Protein AF-A0A1Q7F5L0-F1 (afdb_monomer_lite)

Secondary structure (DSSP, 8-state):
----------HHHHHTS-HHHHHHHHHHHHHHHHHHHHHT-TTS---S-HHHHHHHHHHHHHHHHHHHTT-HHHHHHHHHHSPPP-

Foldseek 3Di:
DPPDPPPPDFLCVLLVHDPVLLVQLLVQLVVLLVVLVVLLPPVDPDPDDVVVSVVSNVVSVVLNVCSNNNPNVSSVVSSVPPDDDD

Sequence (86 aa):
MPDVEQVAGGPWDRAGVDRDAWYAARMMAVAIRETVRLALDPTSDNEASPHDHERLGEYADELVSAVENGDPETVAMLLRRAPRPS

pLDDT: mean 85.14, std 15.74, range [45.44, 98.38]

Structure (mmCIF, N/CA/C/O backbone):
data_AF-A0A1Q7F5L0-F1
#
_entry.id   AF-A0A1Q7F5L0-F1
#
loop_
_atom_site.group_PDB
_atom_site.id
_atom_site.type_symbol
_atom_site.label_atom_id
_atom_site.label_alt_id
_atom_site.label_comp_id
_atom_site.label_asym_id
_atom_site.label_entity_id
_atom_site.label_seq_id
_atom_site.pdbx_PDB_ins_code
_atom_site.Cartn_x
_atom_site.Cartn_y
_atom_site.Cartn_z
_atom_site.occupancy
_atom_site.B_iso_or_equiv
_atom_site.auth_seq_id
_atom_site.auth_comp_id
_atom_site.auth_asym_id
_atom_site.auth_atom_id
_atom_site.pdbx_PDB_model_num
ATOM 1 N N . MET A 1 1 ? 24.944 24.377 -21.958 1.00 48.25 1 MET A N 1
ATOM 2 C CA . MET A 1 1 ? 23.736 23.828 -21.313 1.00 48.25 1 MET A CA 1
ATOM 3 C C . MET A 1 1 ? 24.190 23.295 -19.973 1.00 48.25 1 MET A C 1
ATOM 5 O O . MET A 1 1 ? 25.141 22.522 -20.003 1.00 48.25 1 MET A O 1
ATOM 9 N N . PRO A 1 2 ? 23.669 23.759 -18.828 1.00 45.44 2 PRO A N 1
ATOM 10 C CA . PRO A 1 2 ? 24.004 23.101 -17.577 1.00 45.44 2 PRO A CA 1
ATOM 11 C C . PRO A 1 2 ? 23.379 21.703 -17.623 1.00 45.44 2 PRO A C 1
ATOM 13 O O . PRO A 1 2 ? 22.209 21.571 -17.991 1.00 45.44 2 PRO A O 1
ATOM 16 N N . ASP A 1 3 ? 24.191 20.684 -17.347 1.00 48.78 3 ASP A N 1
ATOM 17 C CA . ASP A 1 3 ? 23.739 19.312 -17.133 1.00 48.78 3 ASP A CA 1
ATOM 18 C C . ASP A 1 3 ? 22.633 19.346 -16.082 1.00 48.78 3 ASP A C 1
ATOM 20 O O . ASP A 1 3 ? 22.858 19.704 -14.925 1.00 48.78 3 ASP A O 1
ATOM 24 N N . VAL A 1 4 ? 21.414 19.042 -16.515 1.00 59.06 4 VAL A N 1
ATOM 25 C CA . VAL A 1 4 ? 20.314 18.767 -15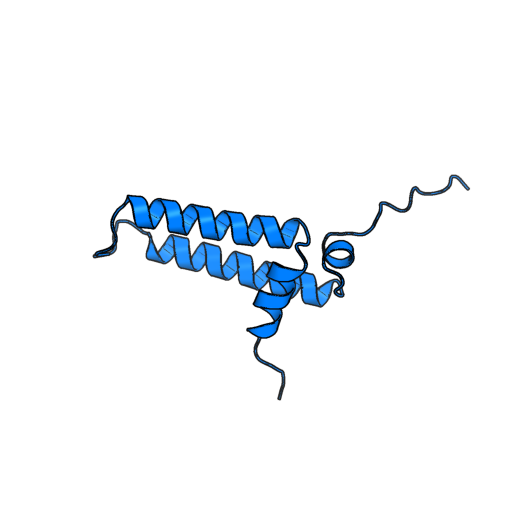.603 1.00 59.06 4 VAL A CA 1
ATOM 26 C C . VAL A 1 4 ? 20.735 17.490 -14.893 1.00 59.06 4 VAL A C 1
ATOM 28 O O . VAL A 1 4 ? 20.862 16.459 -15.554 1.00 59.06 4 VAL A O 1
ATOM 31 N N . GLU A 1 5 ? 21.015 17.557 -13.589 1.00 47.62 5 GLU A N 1
ATOM 32 C CA . GLU A 1 5 ? 21.137 16.362 -12.756 1.00 47.62 5 GLU A CA 1
ATOM 33 C C . GLU A 1 5 ? 19.924 15.484 -13.068 1.00 47.62 5 GLU A C 1
ATOM 35 O O . GLU A 1 5 ? 18.789 15.815 -12.717 1.00 47.62 5 GLU A O 1
ATOM 40 N N . GLN A 1 6 ? 20.150 14.400 -13.814 1.00 50.25 6 GLN A N 1
ATOM 41 C CA . GLN A 1 6 ? 19.166 13.349 -13.985 1.00 50.25 6 GLN A CA 1
ATOM 42 C C . GLN A 1 6 ? 18.963 12.786 -12.589 1.00 50.25 6 GLN A C 1
ATOM 44 O O . GLN A 1 6 ? 19.774 11.993 -12.112 1.00 50.25 6 GLN A O 1
ATOM 49 N N . VAL A 1 7 ? 17.934 13.285 -11.904 1.00 54.53 7 VAL A N 1
ATOM 50 C CA . VAL A 1 7 ? 17.512 12.777 -10.606 1.00 54.53 7 VAL A CA 1
ATOM 51 C C . VAL A 1 7 ? 17.363 11.276 -10.790 1.00 54.53 7 VAL A C 1
ATOM 53 O O . VAL A 1 7 ? 16.559 10.828 -11.610 1.00 54.53 7 VAL A O 1
ATOM 56 N N . ALA A 1 8 ? 18.225 10.524 -10.107 1.00 58.75 8 ALA A N 1
ATOM 57 C CA . ALA A 1 8 ? 18.221 9.074 -10.129 1.00 58.75 8 ALA A CA 1
ATOM 58 C C . ALA A 1 8 ? 16.783 8.576 -9.929 1.00 58.75 8 ALA A C 1
ATOM 60 O O . ALA A 1 8 ? 16.034 9.147 -9.136 1.00 58.75 8 ALA A O 1
ATOM 61 N N . GLY A 1 9 ? 16.421 7.568 -10.719 1.00 75.81 9 GLY A N 1
ATOM 62 C CA . GLY A 1 9 ? 15.058 7.145 -11.012 1.00 75.81 9 GLY A CA 1
ATOM 63 C C . GLY A 1 9 ? 14.046 7.124 -9.860 1.00 75.81 9 GLY A C 1
ATOM 64 O O . GLY A 1 9 ? 14.376 6.956 -8.685 1.00 75.81 9 GLY A O 1
ATOM 65 N N . GLY A 1 10 ? 12.771 7.279 -10.220 1.00 91.12 10 GLY A N 1
ATOM 66 C CA . GLY A 1 10 ? 11.662 7.309 -9.270 1.00 91.12 10 GLY A CA 1
ATOM 67 C C . GLY A 1 10 ? 11.442 5.968 -8.553 1.00 91.12 10 GLY A C 1
ATOM 68 O O . GLY A 1 10 ? 12.135 4.981 -8.802 1.00 91.12 10 GLY A O 1
ATOM 69 N N . PRO A 1 11 ? 10.445 5.878 -7.659 1.00 94.75 11 PRO A N 1
ATOM 70 C CA . PRO A 1 11 ? 10.100 4.626 -6.977 1.00 94.75 11 PRO A CA 1
ATOM 71 C C . PRO A 1 11 ? 9.860 3.435 -7.924 1.00 94.75 11 PRO A C 1
ATOM 73 O O . PRO A 1 11 ? 10.179 2.305 -7.574 1.00 94.75 11 PRO A O 1
ATOM 76 N N . TRP A 1 12 ? 9.359 3.686 -9.136 1.00 95.81 12 TRP A N 1
ATOM 77 C CA . TRP A 1 12 ? 9.193 2.671 -10.183 1.00 95.81 12 TRP A CA 1
ATOM 78 C C . TRP A 1 12 ? 10.531 2.104 -10.681 1.00 95.81 12 TRP A C 1
ATOM 80 O O . TRP A 1 12 ? 10.653 0.892 -10.843 1.00 95.81 12 TRP A O 1
ATOM 90 N N . ASP A 1 13 ? 11.558 2.947 -10.831 1.00 96.00 13 ASP A N 1
ATOM 91 C CA . ASP A 1 13 ? 12.891 2.518 -11.261 1.00 96.00 13 ASP A CA 1
ATOM 92 C C . ASP A 1 13 ? 13.554 1.651 -10.183 1.00 96.00 13 ASP A C 1
ATOM 94 O O . ASP A 1 13 ? 14.147 0.619 -10.494 1.00 96.00 13 ASP A O 1
ATOM 98 N N . ARG A 1 14 ? 13.384 2.013 -8.901 1.00 95.69 14 ARG A N 1
ATOM 99 C CA . ARG A 1 14 ? 13.830 1.184 -7.765 1.00 95.69 14 ARG A CA 1
ATOM 100 C C . ARG A 1 14 ? 13.105 -0.158 -7.707 1.00 95.69 14 ARG A C 1
ATOM 102 O O . ARG A 1 14 ? 13.748 -1.179 -7.484 1.00 95.69 14 ARG A O 1
ATOM 109 N N . ALA A 1 15 ? 11.798 -0.155 -7.958 1.00 96.06 15 ALA A N 1
ATOM 110 C CA . ALA A 1 15 ? 10.977 -1.360 -7.987 1.00 96.06 15 ALA A CA 1
ATOM 111 C C . ALA A 1 15 ? 11.219 -2.238 -9.230 1.00 96.06 15 ALA A C 1
ATOM 113 O O . ALA A 1 15 ? 10.746 -3.374 -9.271 1.00 96.06 15 ALA A O 1
ATOM 114 N N . GLY A 1 16 ? 11.937 -1.733 -10.240 1.00 95.94 16 GLY A N 1
ATOM 115 C CA . GLY A 1 16 ? 12.210 -2.451 -11.484 1.00 95.94 16 GLY A CA 1
ATOM 116 C C . GLY A 1 16 ? 10.968 -2.662 -12.357 1.00 95.94 16 GLY A C 1
ATOM 117 O O . GLY A 1 16 ? 10.888 -3.662 -13.070 1.00 95.94 16 GLY A O 1
ATOM 118 N N . VAL A 1 17 ? 9.993 -1.752 -12.287 1.00 95.31 17 VAL A N 1
ATOM 119 C CA . VAL A 1 17 ? 8.744 -1.805 -13.065 1.00 95.31 17 VAL A CA 1
ATOM 120 C C . VAL A 1 17 ? 8.510 -0.494 -13.811 1.00 95.31 17 VAL A C 1
ATOM 122 O O . VAL A 1 17 ? 9.117 0.530 -13.500 1.00 95.31 17 VAL A O 1
ATOM 125 N N . ASP A 1 18 ? 7.608 -0.501 -14.792 1.00 95.62 18 ASP A N 1
ATOM 126 C CA . ASP A 1 18 ? 7.161 0.745 -15.404 1.00 95.62 18 ASP A CA 1
ATOM 127 C C . ASP A 1 18 ? 6.323 1.593 -14.427 1.00 95.62 18 ASP A C 1
ATOM 129 O O . ASP A 1 18 ? 5.823 1.133 -13.392 1.00 95.62 18 ASP A O 1
ATOM 133 N N . ARG A 1 19 ? 6.182 2.876 -14.759 1.00 95.00 19 ARG A N 1
ATOM 134 C CA . ARG A 1 19 ? 5.506 3.856 -13.907 1.00 95.00 19 ARG A CA 1
ATOM 135 C C . ARG A 1 19 ? 4.025 3.537 -13.685 1.00 95.00 19 ARG A C 1
ATOM 137 O O . ARG A 1 19 ? 3.521 3.819 -12.596 1.00 95.00 19 ARG A O 1
ATOM 144 N N . ASP A 1 20 ? 3.347 2.957 -14.672 1.00 95.62 20 ASP A N 1
ATOM 145 C CA . ASP A 1 20 ? 1.919 2.644 -14.591 1.00 95.62 20 ASP A CA 1
ATOM 146 C C . ASP A 1 20 ? 1.689 1.420 -13.697 1.00 95.62 20 ASP A C 1
ATOM 148 O O . ASP A 1 20 ? 0.804 1.433 -12.839 1.00 95.62 20 ASP A O 1
ATOM 152 N N . ALA A 1 21 ? 2.545 0.403 -13.810 1.00 95.56 21 ALA A N 1
ATOM 153 C CA . ALA A 1 21 ? 2.569 -0.753 -12.924 1.00 95.56 21 ALA A CA 1
ATOM 154 C C . ALA A 1 21 ? 2.854 -0.342 -11.471 1.00 95.56 21 ALA A C 1
ATOM 156 O O . ALA A 1 21 ? 2.138 -0.754 -10.554 1.00 95.56 21 ALA A O 1
ATOM 157 N N . TRP A 1 22 ? 3.839 0.530 -11.239 1.00 97.06 22 TRP A N 1
ATOM 158 C CA . TRP A 1 22 ? 4.075 1.085 -9.903 1.00 97.06 22 TRP A CA 1
ATOM 159 C C . TRP A 1 22 ? 2.859 1.863 -9.379 1.00 97.06 22 TRP A C 1
ATOM 161 O O . TRP A 1 22 ? 2.464 1.694 -8.223 1.00 97.06 22 TRP A O 1
ATOM 171 N N . TYR A 1 23 ? 2.219 2.681 -10.220 1.00 95.88 23 TYR A N 1
ATOM 172 C CA . TYR A 1 23 ? 1.033 3.439 -9.823 1.00 95.88 23 TYR A CA 1
ATOM 173 C C . TYR A 1 23 ? -0.145 2.519 -9.466 1.00 95.88 23 TYR A C 1
ATOM 175 O O . TYR A 1 23 ? -0.834 2.758 -8.473 1.00 95.88 23 TYR A O 1
ATOM 183 N N . ALA A 1 24 ? -0.341 1.428 -10.209 1.00 96.44 24 ALA A N 1
ATOM 184 C CA . ALA A 1 24 ? -1.336 0.408 -9.892 1.00 96.44 24 ALA A CA 1
ATOM 185 C C . ALA A 1 24 ? -1.050 -0.273 -8.541 1.00 96.44 24 ALA A C 1
ATOM 187 O O . ALA A 1 24 ? -1.957 -0.401 -7.715 1.00 96.44 24 ALA A O 1
ATOM 188 N N . ALA A 1 25 ? 0.209 -0.647 -8.274 1.00 97.06 25 ALA A N 1
ATOM 189 C CA . ALA A 1 25 ? 0.640 -1.162 -6.970 1.00 97.06 25 ALA A CA 1
ATOM 190 C C . ALA A 1 25 ? 0.343 -0.166 -5.841 1.00 97.06 25 ALA A C 1
ATOM 192 O O . ALA A 1 25 ? -0.225 -0.540 -4.813 1.00 97.06 25 ALA A O 1
ATOM 193 N N . ARG A 1 26 ? 0.637 1.119 -6.058 1.00 97.56 26 ARG A N 1
ATOM 194 C CA . ARG A 1 26 ? 0.356 2.184 -5.089 1.00 97.56 26 ARG A CA 1
ATOM 195 C C . ARG A 1 26 ? -1.137 2.323 -4.802 1.00 97.56 26 ARG A C 1
ATOM 197 O O . ARG A 1 26 ? -1.524 2.404 -3.639 1.00 97.56 26 ARG A O 1
ATOM 204 N N . MET A 1 27 ? -1.977 2.315 -5.835 1.00 97.44 27 MET A N 1
ATOM 205 C CA . MET A 1 27 ? -3.433 2.377 -5.674 1.00 97.44 27 MET A CA 1
ATOM 206 C C . MET A 1 27 ? -3.975 1.179 -4.887 1.00 97.44 27 MET A C 1
ATOM 208 O O . MET A 1 27 ? -4.819 1.362 -4.011 1.00 97.44 27 MET A O 1
ATOM 212 N N . MET A 1 28 ? -3.457 -0.029 -5.135 1.00 96.44 28 MET A N 1
ATOM 213 C CA . MET A 1 28 ? -3.826 -1.221 -4.365 1.00 96.44 28 MET A CA 1
ATOM 214 C C . MET A 1 28 ? -3.414 -1.112 -2.891 1.00 96.44 28 MET A C 1
ATOM 216 O O . MET A 1 28 ? -4.229 -1.400 -2.018 1.00 96.44 28 MET A O 1
ATOM 220 N N . ALA A 1 29 ? -2.190 -0.660 -2.597 1.00 97.25 29 ALA A N 1
ATOM 221 C CA . ALA A 1 29 ? -1.722 -0.484 -1.220 1.00 97.25 29 ALA A CA 1
ATOM 222 C C . ALA A 1 29 ? -2.576 0.533 -0.443 1.00 97.25 29 ALA A C 1
ATOM 224 O O . ALA A 1 29 ? -2.990 0.263 0.684 1.00 97.25 29 ALA A O 1
ATOM 225 N N . VAL A 1 30 ? -2.910 1.670 -1.066 1.00 97.44 30 VAL A N 1
ATOM 226 C CA . VAL A 1 30 ? -3.80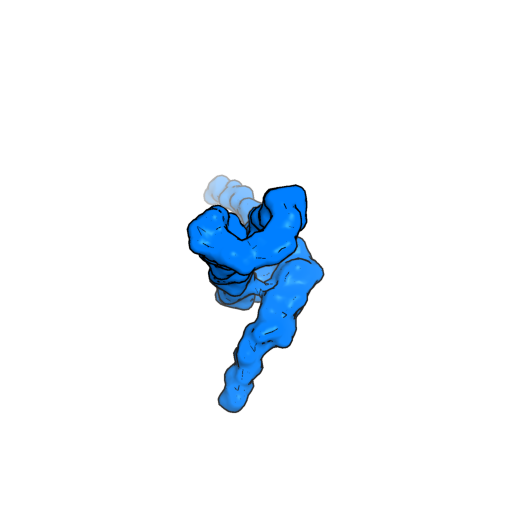2 2.675 -0.462 1.00 97.44 30 VAL A CA 1
ATOM 227 C C . VAL A 1 30 ? -5.198 2.099 -0.225 1.00 97.44 30 VAL A C 1
ATOM 229 O O . VAL A 1 30 ? -5.748 2.277 0.858 1.00 97.44 30 VAL A O 1
ATOM 232 N N . ALA A 1 31 ? -5.760 1.366 -1.190 1.00 95.50 31 ALA A N 1
ATOM 233 C CA . ALA A 1 31 ? -7.073 0.744 -1.032 1.00 95.50 31 ALA A CA 1
ATOM 234 C C . ALA A 1 31 ? -7.103 -0.278 0.120 1.00 95.50 31 ALA A C 1
ATOM 236 O O . ALA A 1 31 ? -8.065 -0.307 0.888 1.00 95.50 31 ALA A O 1
ATOM 237 N N . ILE A 1 32 ? -6.040 -1.077 0.281 1.00 93.88 32 ILE A N 1
ATOM 238 C CA . ILE A 1 32 ? -5.886 -2.000 1.416 1.00 93.88 32 ILE A CA 1
ATOM 239 C C . ILE A 1 32 ? -5.873 -1.219 2.730 1.00 93.88 32 ILE A C 1
ATOM 241 O O . ILE A 1 32 ? -6.626 -1.563 3.636 1.00 93.88 32 ILE A O 1
ATOM 245 N N . ARG A 1 33 ? -5.084 -0.143 2.825 1.00 95.25 33 ARG A N 1
ATOM 246 C CA . ARG A 1 33 ? -5.009 0.684 4.035 1.00 95.25 33 ARG A CA 1
ATOM 247 C C . ARG A 1 33 ? -6.351 1.277 4.435 1.00 95.25 33 ARG A C 1
ATOM 249 O O . ARG A 1 33 ? -6.732 1.181 5.598 1.00 95.25 33 ARG A O 1
ATOM 256 N N . GLU A 1 34 ? -7.080 1.862 3.491 1.00 93.62 34 GLU A N 1
ATOM 257 C CA . GLU A 1 34 ? -8.405 2.415 3.784 1.00 93.62 34 GLU A CA 1
ATOM 258 C C . GLU A 1 34 ? -9.400 1.314 4.184 1.00 93.62 34 GLU A C 1
ATOM 260 O O . GLU A 1 34 ? -10.172 1.493 5.122 1.00 93.62 34 GLU A O 1
ATOM 265 N N . THR A 1 35 ? -9.331 0.138 3.551 1.00 90.44 35 THR A N 1
ATOM 266 C CA . THR A 1 35 ? -10.168 -1.017 3.923 1.00 90.44 35 THR A CA 1
ATOM 267 C C . THR A 1 35 ? -9.865 -1.508 5.337 1.00 90.44 35 THR A C 1
ATOM 269 O O . THR A 1 35 ? -10.789 -1.772 6.103 1.00 90.44 35 THR A O 1
ATOM 272 N N . VAL A 1 36 ? -8.583 -1.602 5.704 1.00 90.50 36 VAL A N 1
ATOM 273 C CA . VAL A 1 36 ? -8.163 -1.962 7.064 1.00 90.50 36 VAL A CA 1
ATOM 274 C C . VAL A 1 36 ? -8.714 -0.942 8.055 1.00 90.50 36 VAL A C 1
ATOM 276 O O . VAL A 1 36 ? -9.397 -1.331 8.989 1.00 90.50 36 VAL A O 1
ATOM 279 N N . ARG A 1 37 ? -8.525 0.360 7.821 1.00 87.56 37 ARG A N 1
ATOM 280 C CA . ARG A 1 37 ? -9.023 1.411 8.725 1.00 87.56 37 ARG A CA 1
ATOM 281 C C . ARG A 1 37 ? -10.537 1.368 8.930 1.00 87.56 37 ARG A C 1
ATOM 283 O O . ARG A 1 37 ? -10.986 1.568 10.051 1.00 87.56 37 ARG A O 1
ATOM 290 N N . LEU A 1 38 ? -11.306 1.067 7.882 1.00 84.06 38 LEU A N 1
ATOM 291 C CA . LEU A 1 38 ? -12.755 0.866 7.994 1.00 84.06 38 LEU A CA 1
ATOM 292 C C . LEU A 1 38 ? -13.107 -0.368 8.838 1.00 84.06 38 LEU A C 1
ATOM 294 O O . LEU A 1 38 ? -14.056 -0.329 9.611 1.00 84.06 38 LEU A O 1
ATOM 298 N N . ALA A 1 39 ? -12.354 -1.462 8.706 1.00 79.50 39 ALA A N 1
ATOM 299 C CA . ALA A 1 39 ? -12.580 -2.685 9.479 1.00 79.50 39 ALA A CA 1
ATOM 300 C C . ALA A 1 39 ? -12.153 -2.563 10.954 1.00 79.50 39 ALA A C 1
ATOM 302 O O . ALA A 1 39 ? -12.665 -3.286 11.806 1.00 79.50 39 ALA A O 1
ATOM 303 N N . LEU A 1 40 ? -11.213 -1.665 11.248 1.00 78.06 40 LEU A N 1
ATOM 304 C CA . LEU A 1 40 ? -10.748 -1.351 12.599 1.00 78.06 40 LEU A CA 1
ATOM 305 C C . LEU A 1 40 ? -11.597 -0.270 13.289 1.00 78.06 40 LEU A C 1
ATOM 307 O O . LEU A 1 40 ? -11.259 0.157 14.391 1.00 78.06 40 LEU A O 1
ATOM 311 N N . ASP A 1 41 ? -12.676 0.201 12.654 1.00 73.12 41 ASP A N 1
ATOM 312 C CA . ASP A 1 41 ? -13.564 1.195 13.249 1.00 73.12 41 ASP A CA 1
ATOM 313 C C . ASP A 1 41 ? -14.171 0.635 14.557 1.00 73.12 41 ASP A C 1
ATOM 315 O O . ASP A 1 41 ? -14.836 -0.410 14.527 1.00 73.12 41 ASP A O 1
ATOM 319 N N . PRO A 1 42 ? -13.977 1.310 15.708 1.00 60.31 42 PRO A N 1
ATOM 320 C CA . PRO A 1 42 ? -14.438 0.854 17.022 1.00 60.31 42 PRO A CA 1
ATOM 321 C C . PRO A 1 42 ? -15.967 0.757 17.160 1.00 60.31 42 PRO A C 1
ATOM 323 O O . PRO A 1 42 ? -16.459 0.310 18.192 1.00 60.31 42 PRO A O 1
ATOM 326 N N . THR A 1 43 ? -16.732 1.181 16.150 1.00 66.88 43 THR A N 1
ATOM 327 C CA . THR A 1 43 ? -18.186 0.967 16.074 1.00 66.88 43 THR A CA 1
ATOM 328 C C . THR A 1 43 ? -18.583 -0.440 15.616 1.00 66.88 43 THR A C 1
ATOM 330 O O . THR A 1 43 ? -19.762 -0.793 15.684 1.00 66.88 43 THR A O 1
ATOM 333 N N . SER A 1 44 ? -17.626 -1.248 15.157 1.00 62.69 44 SER A N 1
ATOM 334 C CA . SER A 1 44 ? -17.850 -2.639 14.769 1.00 62.69 44 SER A CA 1
ATOM 335 C C . SER A 1 44 ? -17.723 -3.581 15.975 1.00 62.69 44 SER A C 1
ATOM 337 O O . SER A 1 44 ? -16.834 -3.403 16.805 1.00 62.69 44 SER A O 1
ATOM 339 N N . ASP A 1 45 ? -18.589 -4.601 16.067 1.00 67.25 45 ASP A N 1
ATOM 340 C CA . ASP A 1 45 ? -18.452 -5.757 16.982 1.00 67.25 45 ASP A CA 1
ATOM 341 C C . ASP A 1 45 ? -17.234 -6.613 16.564 1.00 67.25 45 ASP A C 1
ATOM 343 O O . ASP A 1 45 ? -17.342 -7.777 16.177 1.00 67.25 45 ASP A O 1
ATOM 347 N N . ASN A 1 46 ? -16.053 -6.003 16.532 1.00 69.31 46 ASN A N 1
ATOM 348 C CA . ASN A 1 46 ? -14.830 -6.637 16.087 1.00 69.31 46 ASN A CA 1
ATOM 349 C C . ASN A 1 46 ? -14.200 -7.378 17.270 1.00 69.31 46 ASN A C 1
ATOM 351 O O . ASN A 1 46 ? -13.734 -6.769 18.229 1.00 69.31 46 ASN A O 1
ATOM 355 N N . GLU A 1 47 ? -14.203 -8.708 17.191 1.00 74.06 47 GLU A N 1
ATOM 356 C CA . GLU A 1 47 ? -13.684 -9.603 18.233 1.00 74.06 47 GLU A CA 1
ATOM 357 C C . GLU A 1 47 ? -12.151 -9.545 18.387 1.00 74.06 47 GLU A C 1
ATOM 359 O O . GLU A 1 47 ? -11.608 -10.108 19.340 1.00 74.06 47 GLU A O 1
ATOM 364 N N . ALA A 1 48 ? -11.434 -8.895 17.461 1.00 74.81 48 ALA A N 1
ATOM 365 C CA . ALA A 1 48 ? -9.988 -8.737 17.562 1.00 74.81 48 ALA A CA 1
ATOM 366 C C . ALA A 1 48 ? -9.609 -7.743 18.670 1.00 74.81 48 ALA A C 1
ATOM 368 O O . ALA A 1 48 ? -10.315 -6.770 18.940 1.00 74.81 48 ALA A O 1
ATOM 369 N N . SER A 1 49 ? -8.474 -7.992 19.327 1.00 82.38 49 SER A N 1
ATOM 370 C CA . SER A 1 49 ? -8.033 -7.126 20.416 1.00 82.38 49 SER A CA 1
ATOM 371 C C . SER A 1 49 ? -7.614 -5.744 19.885 1.00 82.38 49 SER A C 1
ATOM 373 O O . SER A 1 49 ? -7.129 -5.650 18.754 1.00 82.38 49 SER A O 1
ATOM 375 N N . PRO A 1 50 ? -7.698 -4.672 20.696 1.00 81.56 50 PRO A N 1
ATOM 376 C CA . PRO A 1 50 ? -7.213 -3.347 20.294 1.00 81.56 50 PRO A CA 1
ATOM 377 C C . PRO A 1 50 ? -5.748 -3.345 19.830 1.00 81.56 50 PRO A C 1
ATOM 379 O O . PRO A 1 50 ? -5.381 -2.624 18.912 1.00 81.56 50 PRO A O 1
ATOM 382 N N . HIS A 1 51 ? -4.914 -4.208 20.416 1.00 85.81 51 HIS A N 1
ATOM 383 C CA . HIS A 1 51 ? -3.519 -4.374 20.011 1.00 85.81 51 HIS A CA 1
ATOM 384 C C . HIS A 1 51 ? -3.386 -5.000 18.611 1.00 85.81 51 HIS A C 1
ATOM 386 O O . HIS A 1 51 ? -2.502 -4.630 17.839 1.00 85.81 51 HIS A O 1
ATOM 392 N N . ASP A 1 52 ? -4.266 -5.940 18.252 1.00 86.56 52 ASP A N 1
ATOM 393 C CA . ASP A 1 52 ? -4.294 -6.491 16.894 1.00 86.56 52 ASP A CA 1
ATOM 394 C C . ASP A 1 52 ? -4.745 -5.432 15.885 1.00 86.56 52 ASP A C 1
ATOM 396 O O . ASP A 1 52 ? -4.219 -5.387 14.772 1.00 86.56 52 ASP A O 1
ATOM 400 N N . HIS A 1 53 ? -5.674 -4.553 16.278 1.00 85.94 53 HIS A N 1
ATOM 401 C CA . HIS A 1 53 ? -6.093 -3.414 15.460 1.00 85.94 53 HIS A CA 1
ATOM 402 C C . HIS A 1 53 ? -4.934 -2.453 15.201 1.00 85.94 53 HIS A C 1
ATOM 404 O O . HIS A 1 53 ? -4.644 -2.153 14.045 1.00 85.94 53 HIS A O 1
ATOM 410 N N . GLU A 1 54 ? -4.230 -2.022 16.248 1.00 87.88 54 GLU A N 1
ATOM 411 C CA . GLU A 1 54 ? -3.047 -1.159 16.125 1.00 87.88 54 GLU A CA 1
ATOM 412 C C . GLU A 1 54 ? -2.010 -1.775 15.179 1.00 87.88 54 GLU A C 1
ATOM 414 O O . GLU A 1 54 ? -1.612 -1.148 14.197 1.00 87.88 54 GLU A O 1
ATOM 419 N N . ARG A 1 55 ? -1.671 -3.052 15.391 1.00 90.75 55 ARG A N 1
ATOM 420 C CA . ARG A 1 55 ? -0.700 -3.770 14.560 1.00 90.75 55 ARG A CA 1
ATOM 421 C C . ARG A 1 55 ? -1.135 -3.893 13.096 1.00 90.75 55 ARG A C 1
ATOM 423 O O . ARG A 1 55 ? -0.302 -3.817 12.194 1.00 90.75 55 ARG A O 1
ATOM 430 N N . LEU A 1 56 ? -2.424 -4.111 12.839 1.00 90.56 56 LEU A N 1
ATOM 431 C CA . LEU A 1 56 ? -2.971 -4.155 11.479 1.00 90.56 56 LEU A CA 1
ATOM 432 C C . LEU A 1 56 ? -2.917 -2.779 10.806 1.00 90.56 56 LEU A C 1
ATOM 434 O O . LEU A 1 56 ? -2.613 -2.701 9.614 1.00 90.56 56 LEU A O 1
ATOM 438 N N . GLY A 1 57 ? -3.180 -1.709 11.558 1.00 91.81 57 GLY A N 1
ATOM 439 C CA . GLY A 1 57 ? -3.035 -0.333 11.088 1.00 91.81 57 GLY A CA 1
ATOM 440 C C . GLY A 1 57 ? -1.593 -0.008 10.699 1.00 91.81 57 GLY A C 1
ATOM 441 O O . GLY A 1 57 ? -1.354 0.444 9.579 1.00 91.81 57 GLY A O 1
ATOM 442 N N . GLU A 1 58 ? -0.637 -0.322 11.576 1.00 94.94 58 GLU A N 1
ATOM 443 C CA . GLU A 1 58 ? 0.801 -0.148 11.330 1.00 94.94 58 GLU A CA 1
ATOM 444 C C . GLU A 1 58 ? 1.254 -0.904 10.080 1.00 94.94 58 GLU A C 1
ATOM 446 O O . GLU A 1 58 ? 1.856 -0.319 9.182 1.00 94.94 58 GLU A O 1
ATOM 451 N N . TYR A 1 59 ? 0.882 -2.183 9.965 1.00 94.44 59 TYR A N 1
ATOM 452 C CA . TYR A 1 59 ? 1.213 -2.992 8.794 1.00 94.44 59 TYR A CA 1
ATOM 453 C C . TYR A 1 59 ? 0.678 -2.380 7.489 1.00 94.44 59 TYR A C 1
ATOM 455 O O . TYR A 1 59 ? 1.347 -2.400 6.454 1.00 94.44 59 TYR A O 1
ATOM 463 N N . ALA A 1 60 ? -0.534 -1.822 7.516 1.00 95.50 60 ALA A N 1
ATOM 464 C CA . ALA A 1 60 ? -1.121 -1.194 6.342 1.00 95.50 60 ALA A CA 1
ATOM 465 C C . ALA A 1 60 ? -0.422 0.123 5.954 1.00 95.50 60 ALA A C 1
ATOM 467 O O . ALA A 1 60 ? -0.292 0.423 4.763 1.00 95.50 60 ALA A O 1
ATOM 468 N N . ASP A 1 61 ? 0.049 0.895 6.934 1.00 96.75 61 ASP A N 1
ATOM 469 C CA . ASP A 1 61 ? 0.859 2.092 6.700 1.00 96.75 61 ASP A CA 1
ATOM 470 C C . ASP A 1 61 ? 2.253 1.725 6.151 1.00 96.75 61 ASP A C 1
ATOM 472 O O . ASP A 1 61 ? 2.722 2.332 5.181 1.00 96.75 61 ASP A O 1
ATOM 476 N N . GLU A 1 62 ? 2.882 0.677 6.693 1.00 97.81 62 GLU A N 1
ATOM 477 C CA . GLU A 1 62 ? 4.150 0.126 6.202 1.00 97.81 62 GLU A CA 1
ATOM 478 C C . GLU A 1 62 ? 4.043 -0.370 4.758 1.00 97.81 62 GLU A C 1
ATOM 480 O O . GLU A 1 62 ? 4.930 -0.096 3.948 1.00 97.81 62 GLU A O 1
ATOM 485 N N . LEU A 1 63 ? 2.936 -1.029 4.398 1.00 97.31 63 LEU A N 1
ATOM 486 C CA . LEU A 1 63 ? 2.684 -1.490 3.032 1.00 97.31 63 LEU A CA 1
ATOM 487 C C . LEU A 1 63 ? 2.694 -0.326 2.028 1.00 97.31 63 LEU A C 1
ATOM 489 O O . LEU A 1 63 ? 3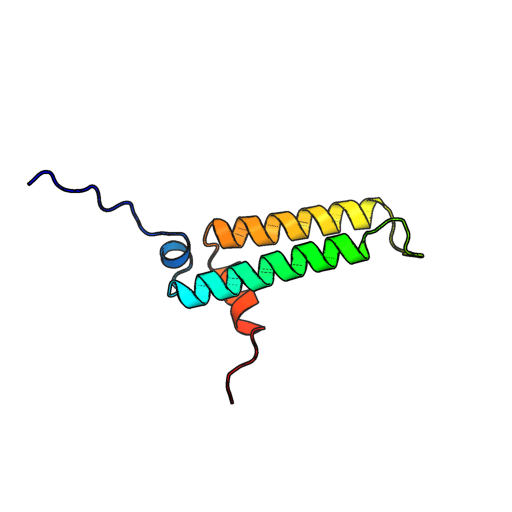.303 -0.430 0.961 1.00 97.31 63 LEU A O 1
ATOM 493 N N . VAL A 1 64 ? 2.037 0.791 2.358 1.00 98.31 64 VAL A N 1
ATOM 494 C CA . VAL A 1 64 ? 2.039 1.991 1.505 1.00 98.31 64 VAL A CA 1
ATOM 495 C C . VAL A 1 64 ? 3.444 2.579 1.419 1.00 98.31 64 VAL A C 1
ATOM 497 O O . VAL A 1 64 ? 3.919 2.856 0.316 1.00 98.31 64 VAL A O 1
ATOM 500 N N . SER A 1 65 ? 4.127 2.713 2.557 1.00 98.38 65 SER A N 1
ATOM 501 C CA . SER A 1 65 ? 5.494 3.236 2.618 1.00 98.38 65 SER A CA 1
ATOM 502 C C . SER A 1 65 ? 6.468 2.408 1.774 1.00 98.38 65 SER A C 1
ATOM 504 O O . SER A 1 65 ? 7.263 2.969 1.020 1.00 98.38 65 SER A O 1
ATOM 506 N N . ALA A 1 66 ? 6.386 1.076 1.828 1.00 98.31 66 ALA A N 1
ATOM 507 C CA . ALA A 1 66 ? 7.219 0.178 1.033 1.00 98.31 66 ALA A CA 1
ATOM 508 C C . ALA A 1 66 ? 7.021 0.409 -0.474 1.00 98.31 66 ALA A C 1
ATOM 510 O O . ALA A 1 66 ? 7.993 0.547 -1.218 1.00 98.31 66 ALA A O 1
ATOM 511 N N . VAL A 1 67 ? 5.773 0.555 -0.929 1.00 98.00 67 VAL A N 1
ATOM 512 C CA . VAL A 1 67 ? 5.477 0.849 -2.340 1.00 98.00 67 VAL A CA 1
ATOM 513 C C . VAL A 1 67 ? 5.952 2.243 -2.747 1.00 98.00 67 VAL A C 1
ATOM 515 O O . VAL A 1 67 ? 6.543 2.402 -3.815 1.00 98.00 67 VAL A O 1
ATOM 518 N N . GLU A 1 68 ? 5.742 3.264 -1.915 1.00 97.69 68 GLU A N 1
ATOM 519 C CA . GLU A 1 68 ? 6.216 4.629 -2.187 1.00 97.69 68 GLU A CA 1
ATOM 520 C C . GLU A 1 68 ? 7.749 4.721 -2.201 1.00 97.69 68 GLU A C 1
ATOM 522 O O . GLU A 1 68 ? 8.325 5.513 -2.952 1.00 97.69 68 GLU A O 1
ATOM 527 N N . ASN A 1 69 ? 8.417 3.837 -1.460 1.00 97.56 69 ASN A N 1
ATOM 528 C CA . ASN A 1 69 ? 9.860 3.641 -1.503 1.00 97.56 69 ASN A CA 1
ATOM 529 C C . ASN A 1 69 ? 10.332 2.703 -2.623 1.00 97.56 69 ASN A C 1
ATOM 531 O O . ASN A 1 69 ? 11.534 2.495 -2.771 1.00 97.56 69 ASN A O 1
ATOM 535 N N . GLY A 1 70 ? 9.429 2.177 -3.447 1.00 97.06 70 GLY A N 1
ATOM 536 C CA . GLY A 1 70 ? 9.799 1.321 -4.567 1.00 97.06 70 GLY A CA 1
ATOM 537 C C . GLY A 1 70 ? 10.387 -0.021 -4.138 1.00 97.06 70 GLY A C 1
ATOM 538 O O . GLY A 1 70 ? 11.287 -0.515 -4.809 1.00 97.06 70 GLY A O 1
ATOM 539 N N . ASP A 1 71 ? 9.918 -0.593 -3.026 1.00 98.06 71 ASP A N 1
ATOM 540 C CA . ASP A 1 71 ? 10.314 -1.933 -2.596 1.00 98.06 71 ASP A CA 1
ATOM 541 C C . ASP A 1 71 ? 9.918 -2.981 -3.662 1.00 98.06 71 ASP A C 1
ATOM 543 O O . ASP A 1 71 ? 8.720 -3.167 -3.921 1.00 98.06 71 ASP A O 1
ATOM 547 N N . PRO A 1 72 ? 10.885 -3.668 -4.305 1.00 97.12 72 PRO A N 1
ATOM 548 C CA . PRO A 1 72 ? 10.592 -4.544 -5.439 1.00 97.12 72 PRO A CA 1
ATOM 549 C C . PRO A 1 72 ? 9.698 -5.729 -5.069 1.00 97.12 72 PRO A C 1
ATOM 551 O O . PRO A 1 72 ? 8.840 -6.135 -5.856 1.00 97.12 72 PRO A O 1
ATOM 554 N N . GLU A 1 73 ? 9.883 -6.293 -3.873 1.00 97.44 73 GLU A N 1
ATOM 555 C CA . GLU A 1 73 ? 9.137 -7.468 -3.428 1.00 97.44 73 GLU A CA 1
ATOM 556 C C . GLU A 1 73 ? 7.670 -7.125 -3.167 1.00 97.44 73 GLU A C 1
ATOM 558 O O . GLU A 1 73 ? 6.770 -7.808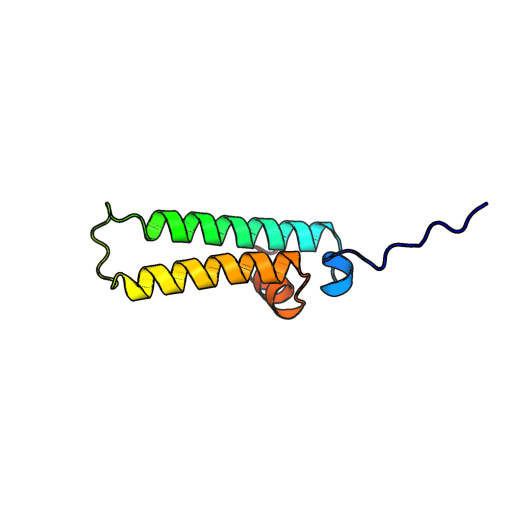 -3.667 1.00 97.44 73 GLU A O 1
ATOM 563 N N . THR A 1 74 ? 7.419 -6.023 -2.465 1.00 97.62 74 THR A N 1
ATOM 564 C CA . THR A 1 74 ? 6.072 -5.538 -2.164 1.00 97.62 74 THR A CA 1
ATOM 565 C C . THR A 1 74 ? 5.326 -5.141 -3.434 1.00 97.62 74 THR A C 1
ATOM 567 O O . THR A 1 74 ? 4.170 -5.534 -3.623 1.00 97.62 74 THR A O 1
ATOM 570 N N . VAL A 1 75 ? 5.982 -4.418 -4.348 1.00 97.56 75 VAL A N 1
ATOM 571 C CA . VAL A 1 75 ? 5.386 -4.049 -5.641 1.00 97.56 75 VAL A CA 1
ATOM 572 C C . VAL A 1 75 ? 5.038 -5.303 -6.448 1.00 97.56 75 VAL A C 1
ATOM 574 O O . VAL A 1 75 ? 3.905 -5.438 -6.918 1.00 97.56 75 VAL A O 1
ATOM 577 N N . ALA A 1 76 ? 5.954 -6.270 -6.550 1.00 96.12 76 ALA A N 1
ATOM 578 C CA . ALA A 1 76 ? 5.698 -7.526 -7.252 1.00 96.12 76 ALA A CA 1
ATOM 579 C C . ALA A 1 76 ? 4.573 -8.348 -6.599 1.00 96.12 76 ALA A C 1
ATOM 581 O O . ALA A 1 76 ? 3.745 -8.927 -7.306 1.00 96.12 76 ALA A O 1
ATOM 582 N N . MET A 1 77 ? 4.510 -8.402 -5.266 1.00 95.81 77 MET A N 1
ATOM 583 C CA . MET A 1 77 ? 3.441 -9.082 -4.532 1.00 95.81 77 MET A CA 1
ATOM 584 C C . MET A 1 77 ? 2.067 -8.504 -4.888 1.00 95.81 77 MET A C 1
ATOM 586 O O . MET A 1 77 ? 1.144 -9.272 -5.171 1.00 95.81 77 MET A O 1
ATOM 590 N N . LEU A 1 78 ? 1.925 -7.176 -4.887 1.00 95.56 78 LEU A N 1
ATOM 591 C CA . LEU A 1 78 ? 0.658 -6.511 -5.197 1.00 95.56 78 LEU A CA 1
ATOM 592 C C . LEU A 1 78 ? 0.257 -6.733 -6.658 1.00 95.56 78 LEU A C 1
ATOM 594 O O . LEU A 1 78 ? -0.882 -7.102 -6.935 1.00 95.56 78 LEU A O 1
ATOM 598 N N . LEU A 1 79 ? 1.206 -6.619 -7.589 1.00 93.62 79 LEU A N 1
ATOM 599 C CA . LEU A 1 79 ? 0.949 -6.841 -9.013 1.00 93.62 79 LEU A CA 1
ATOM 600 C C . LEU A 1 79 ? 0.577 -8.292 -9.344 1.00 93.62 79 LEU A C 1
ATOM 602 O O . LEU A 1 79 ? -0.250 -8.523 -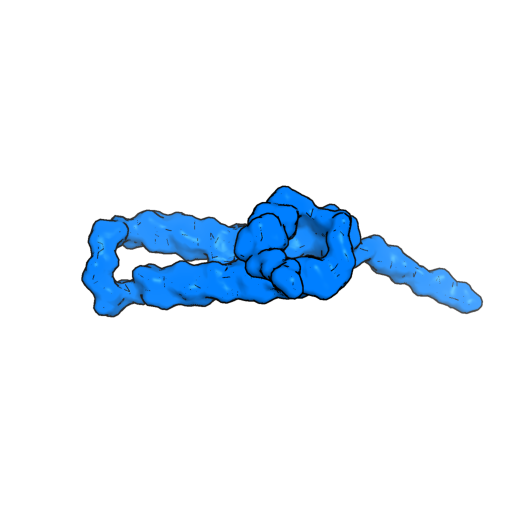10.220 1.00 93.62 79 LEU A O 1
ATOM 606 N N . ARG A 1 80 ? 1.111 -9.287 -8.623 1.00 90.56 80 ARG A N 1
ATOM 607 C CA . ARG A 1 80 ? 0.692 -10.696 -8.785 1.00 90.56 80 ARG A CA 1
ATOM 608 C C . ARG A 1 80 ? -0.768 -10.933 -8.409 1.00 90.56 80 ARG A C 1
ATOM 610 O O . ARG A 1 80 ? -1.368 -11.880 -8.911 1.00 90.56 80 ARG A O 1
ATOM 617 N N . ARG A 1 81 ? -1.309 -10.116 -7.503 1.00 75.19 81 ARG A N 1
ATOM 618 C CA . ARG A 1 81 ? -2.703 -10.182 -7.047 1.00 75.19 81 ARG A CA 1
ATOM 619 C C . ARG A 1 81 ? -3.640 -9.332 -7.904 1.00 75.19 81 ARG A C 1
ATOM 621 O O . ARG A 1 81 ? -4.853 -9.437 -7.735 1.00 75.19 81 ARG A O 1
ATOM 628 N N . ALA A 1 82 ? -3.102 -8.527 -8.822 1.00 69.06 82 ALA A N 1
ATOM 629 C CA . ALA A 1 82 ? -3.913 -7.800 -9.781 1.00 69.06 82 ALA A CA 1
ATOM 630 C C . ALA A 1 82 ? -4.637 -8.794 -10.713 1.00 69.06 82 ALA A C 1
ATOM 632 O O . ALA A 1 82 ? -4.031 -9.782 -11.149 1.00 69.06 82 ALA A O 1
ATOM 633 N N . PRO A 1 83 ? -5.920 -8.559 -11.043 1.00 64.88 83 PRO A N 1
ATOM 634 C CA . PRO A 1 83 ? -6.620 -9.352 -12.042 1.00 64.88 83 PRO A CA 1
ATOM 635 C C . PRO A 1 83 ? -5.834 -9.317 -13.352 1.00 64.88 83 PRO A C 1
ATOM 637 O O . PRO A 1 83 ? -5.537 -8.240 -13.871 1.00 64.88 83 PRO A O 1
ATOM 640 N N . ARG A 1 84 ? -5.477 -10.486 -13.894 1.00 59.81 84 ARG A N 1
ATOM 641 C CA . ARG A 1 84 ? -4.879 -10.533 -15.230 1.00 59.81 84 ARG A CA 1
ATOM 642 C C . ARG A 1 84 ? -5.956 -10.137 -16.243 1.00 59.81 84 ARG A C 1
ATOM 644 O O . ARG A 1 84 ? -7.050 -10.702 -16.170 1.00 59.81 84 ARG A O 1
ATOM 651 N N . PRO A 1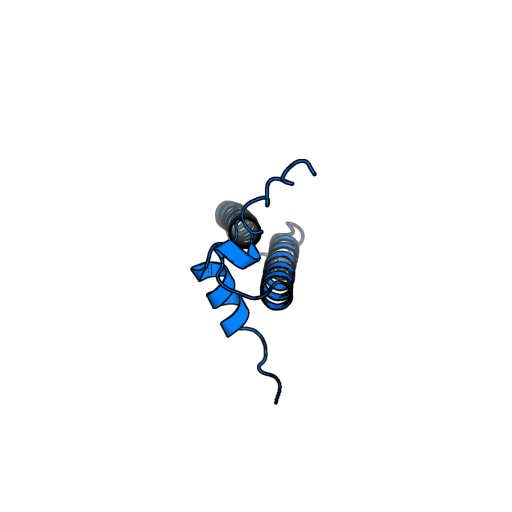 85 ? -5.681 -9.206 -17.173 1.00 58.88 85 PRO A N 1
ATOM 652 C CA . PRO A 1 85 ? -6.583 -8.993 -18.295 1.00 58.88 85 PRO A CA 1
ATOM 653 C C . PRO A 1 85 ? -6.738 -10.321 -19.051 1.00 58.88 85 PRO A C 1
ATOM 655 O O . PRO A 1 85 ? -5.749 -11.022 -19.278 1.00 58.88 85 PRO A O 1
ATOM 658 N N . SER A 1 86 ? -7.990 -10.696 -19.326 1.00 49.06 86 SER A N 1
ATOM 659 C CA . SER A 1 86 ? -8.353 -11.874 -20.131 1.00 49.06 86 SER A CA 1
ATOM 660 C C . SER A 1 86 ? -8.241 -11.580 -21.619 1.00 49.06 86 SER A C 1
ATOM 662 O O . SER A 1 86 ? -8.492 -10.413 -21.994 1.00 49.06 86 SER A O 1
#

Radius of gyration: 16.75 Å; chains: 1; bounding box: 42×36×42 Å